Protein AF-A0A1H7DUS3-F1 (afdb_monomer)

Nearest PDB structures (foldseek):
  2rdc-assembly1_A  TM=7.266E-01  e=8.564E+00  Geobacter sulfurreducens PCA

Foldseek 3Di:
DVVVVLVVLLVVLVVLLVVLVVVVVVLVVQLVVLVVDPDVVSSVVSVVVSVVVNVVSVVSNCCSVVVNVVVVVVVVVVVDDD

Sequence (82 aa):
MQHRIIGYLDERTRFLAAVTHDLRSPITRLRLRTELLPLEELKIGFRKDLTEMESMVDATLSFVKDGIGEELQDMILSVGPF

Solvent-accessible surface area (backbone atoms only — not comparable to full-atom values): 4613 Å² total; per-residue (Å²): 113,69,73,59,54,54,54,53,51,53,51,52,43,53,50,49,47,51,53,47,56,59,51,50,58,59,50,54,53,48,55,58,54,40,73,70,52,92,48,68,71,59,34,54,52,52,53,51,55,52,50,53,50,50,51,52,40,49,52,51,47,48,52,50,56,51,52,53,54,53,55,52,48,54,50,56,65,72,66,52,89,127

Mean predicted aligned error: 8.0 Å

pLDDT: mean 83.99, std 15.17, range [50.03, 98.44]

Secondary structure (DSSP, 8-state):
-HHHHHHHHHHHHHHHHHHHHHHHHHHHHHHHHHHT-S-HHHHHHHHHHHHHHHHHHHHHHHHHHHHHHHHHHHHHHHH---

Radius of gyration: 18.93 Å; Cα contacts (8 Å, |Δi|>4): 27; chains: 1; bounding box: 37×18×58 Å

Structure (mmCIF, N/CA/C/O backbone):
data_AF-A0A1H7DUS3-F1
#
_entry.id   AF-A0A1H7DUS3-F1
#
loop_
_atom_site.group_PDB
_atom_site.id
_atom_site.type_symbol
_atom_site.label_atom_id
_atom_site.label_alt_id
_atom_site.label_comp_id
_atom_site.label_asym_id
_atom_site.label_entity_id
_atom_site.label_seq_id
_atom_site.pdbx_PDB_ins_code
_atom_site.Cartn_x
_atom_site.Cartn_y
_atom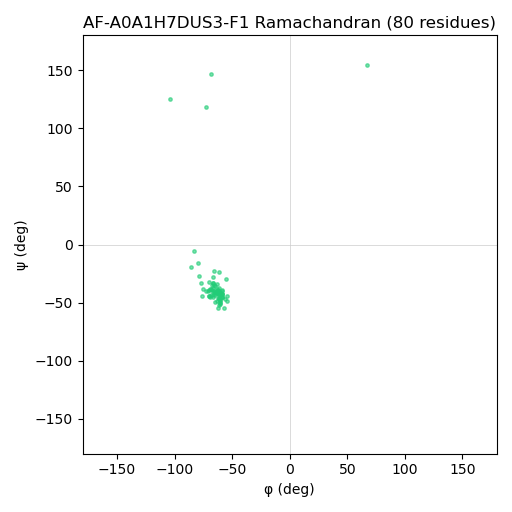_site.Cartn_z
_atom_site.occupancy
_atom_site.B_iso_or_equiv
_atom_site.auth_seq_id
_atom_site.auth_comp_id
_atom_site.auth_asym_id
_atom_site.auth_atom_id
_atom_site.pdbx_PDB_model_num
ATOM 1 N N . MET A 1 1 ? 22.796 -5.023 -29.809 1.00 62.03 1 MET A N 1
ATOM 2 C CA . MET A 1 1 ? 22.961 -5.189 -28.344 1.00 62.03 1 MET A CA 1
ATOM 3 C C . MET A 1 1 ? 22.212 -4.099 -27.578 1.00 62.03 1 MET A C 1
ATOM 5 O O . MET A 1 1 ? 21.317 -4.463 -26.833 1.00 62.03 1 MET A O 1
ATOM 9 N N . GLN A 1 2 ? 22.464 -2.804 -27.821 1.00 59.22 2 GLN A N 1
ATOM 10 C CA . GLN A 1 2 ? 21.778 -1.685 -27.133 1.00 59.22 2 GLN A CA 1
ATOM 11 C C . GLN A 1 2 ? 20.240 -1.733 -27.206 1.00 59.22 2 GLN A C 1
ATOM 13 O O . GLN A 1 2 ? 19.597 -1.727 -26.166 1.00 59.22 2 GLN A O 1
ATOM 18 N N . HIS A 1 3 ? 19.648 -1.935 -28.389 1.00 68.44 3 HIS A N 1
ATOM 19 C CA . HIS A 1 3 ? 18.186 -2.069 -28.544 1.00 68.44 3 HIS A CA 1
ATOM 20 C C . HIS A 1 3 ? 17.545 -3.166 -27.668 1.00 68.44 3 HIS A C 1
ATOM 22 O O . HIS A 1 3 ? 16.396 -3.039 -27.261 1.00 68.44 3 HIS A O 1
ATOM 28 N N . ARG A 1 4 ? 18.285 -4.239 -27.343 1.00 68.88 4 ARG A N 1
ATOM 29 C CA . ARG A 1 4 ? 17.786 -5.320 -26.475 1.00 68.88 4 ARG A CA 1
ATOM 30 C C . ARG A 1 4 ? 17.796 -4.929 -24.997 1.00 68.88 4 ARG A C 1
ATOM 32 O O . ARG A 1 4 ? 16.929 -5.375 -24.259 1.00 68.88 4 ARG A O 1
ATOM 39 N N . ILE A 1 5 ? 18.768 -4.117 -24.577 1.00 75.44 5 ILE A N 1
ATOM 40 C CA . ILE A 1 5 ? 18.867 -3.616 -23.200 1.00 75.44 5 ILE A CA 1
ATOM 41 C C . ILE A 1 5 ? 17.741 -2.612 -22.940 1.00 75.44 5 ILE A C 1
ATOM 43 O O . ILE A 1 5 ? 17.047 -2.731 -21.938 1.00 75.44 5 ILE A O 1
ATOM 47 N N . ILE A 1 6 ? 17.500 -1.700 -23.886 1.00 75.00 6 ILE A N 1
ATOM 48 C CA . ILE A 1 6 ? 16.440 -0.685 -23.794 1.00 75.00 6 ILE A CA 1
ATOM 49 C C . ILE A 1 6 ? 15.061 -1.340 -23.673 1.00 75.00 6 ILE A C 1
ATOM 51 O O . ILE A 1 6 ? 14.305 -1.017 -22.763 1.00 75.00 6 ILE A O 1
ATOM 55 N N . GLY A 1 7 ? 14.751 -2.310 -24.543 1.00 76.38 7 GLY A N 1
ATOM 56 C CA . GLY A 1 7 ? 13.468 -3.018 -24.488 1.00 76.38 7 GLY A CA 1
ATOM 57 C C . GLY A 1 7 ? 13.253 -3.780 -23.175 1.00 76.38 7 GLY A C 1
ATOM 58 O O . GLY A 1 7 ? 12.148 -3.782 -22.644 1.00 76.38 7 GLY A O 1
ATOM 59 N N . TYR A 1 8 ? 14.311 -4.375 -22.617 1.00 76.12 8 TYR A N 1
ATOM 60 C CA . TYR A 1 8 ? 14.236 -5.076 -21.333 1.00 76.12 8 TYR A CA 1
ATOM 61 C C . TYR A 1 8 ? 14.000 -4.127 -20.146 1.00 76.12 8 TYR A C 1
ATOM 63 O O . TYR A 1 8 ? 13.254 -4.464 -19.225 1.00 76.12 8 TYR A O 1
ATOM 71 N N . LEU A 1 9 ? 14.615 -2.939 -20.158 1.00 77.50 9 LEU A N 1
ATOM 72 C CA . LEU A 1 9 ? 14.376 -1.919 -19.134 1.00 77.50 9 LEU A CA 1
ATOM 73 C C . LEU A 1 9 ? 12.943 -1.381 -19.208 1.00 77.50 9 LEU A C 1
ATOM 75 O O . LEU A 1 9 ? 12.268 -1.329 -18.185 1.00 77.50 9 LEU A O 1
ATOM 79 N N . ASP A 1 10 ? 12.445 -1.081 -20.407 1.00 80.00 10 ASP A N 1
ATOM 80 C CA . ASP A 1 10 ? 11.067 -0.621 -20.619 1.00 80.00 10 ASP A CA 1
ATOM 81 C C . ASP A 1 10 ? 10.032 -1.670 -20.164 1.00 80.00 10 ASP A C 1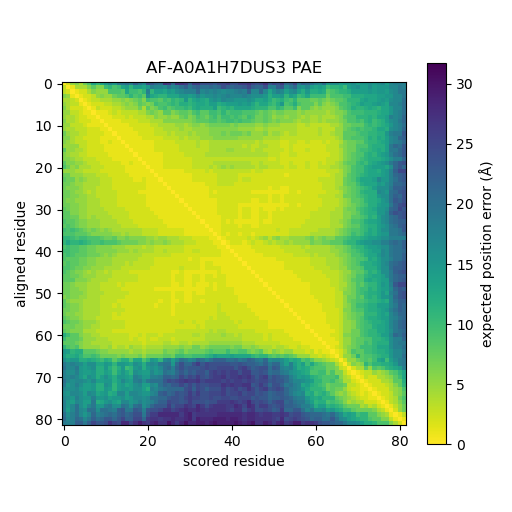
ATOM 83 O O . ASP A 1 10 ? 9.081 -1.352 -19.449 1.00 80.00 10 ASP A O 1
ATOM 87 N N . GLU A 1 11 ? 10.250 -2.952 -20.475 1.00 83.88 11 GLU A N 1
ATOM 88 C CA . GLU A 1 11 ? 9.385 -4.043 -20.010 1.00 83.88 11 GLU A CA 1
ATOM 89 C C . GLU A 1 11 ? 9.359 -4.157 -18.478 1.00 83.88 11 GLU A C 1
ATOM 91 O O . GLU A 1 11 ? 8.279 -4.237 -17.882 1.00 83.88 11 GLU A O 1
ATOM 96 N N . ARG A 1 12 ? 10.525 -4.103 -17.818 1.00 83.00 12 ARG A N 1
ATOM 97 C CA . ARG A 1 12 ? 10.595 -4.106 -16.347 1.00 83.00 12 ARG A CA 1
ATOM 98 C C . ARG A 1 12 ? 9.870 -2.915 -15.746 1.00 83.00 12 ARG A C 1
ATOM 100 O O . ARG A 1 12 ? 9.179 -3.075 -14.741 1.00 83.00 12 ARG A O 1
ATOM 107 N N . THR A 1 13 ? 10.006 -1.741 -16.342 1.00 83.69 13 THR A N 1
ATOM 108 C CA . THR A 1 13 ? 9.385 -0.538 -15.802 1.00 83.69 13 THR A CA 1
ATOM 109 C C . THR A 1 13 ? 7.867 -0.560 -15.972 1.00 83.69 13 THR A C 1
ATOM 111 O O . THR A 1 13 ? 7.140 -0.245 -15.030 1.00 83.69 13 THR A O 1
ATOM 114 N N . ARG A 1 14 ? 7.360 -1.039 -17.114 1.00 85.38 14 ARG A N 1
A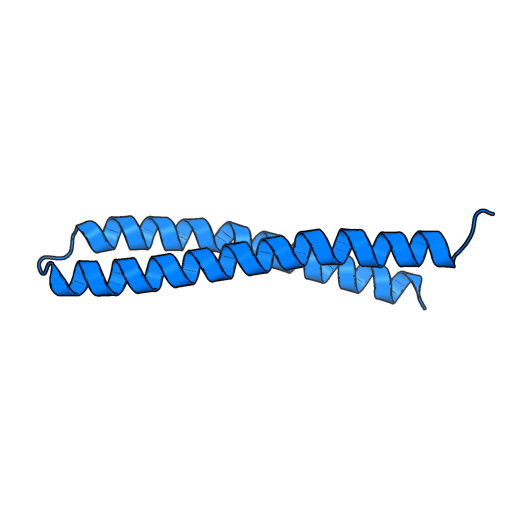TOM 115 C CA . ARG A 1 14 ? 5.920 -1.280 -17.313 1.00 85.38 14 ARG A CA 1
ATOM 116 C C . ARG A 1 14 ? 5.375 -2.308 -16.328 1.00 85.38 14 ARG A C 1
ATOM 118 O O . ARG A 1 14 ? 4.298 -2.104 -15.770 1.00 85.38 14 ARG A O 1
ATOM 125 N N . PHE A 1 15 ? 6.122 -3.385 -16.085 1.00 89.06 15 PHE A N 1
ATOM 126 C CA . PHE A 1 15 ? 5.759 -4.388 -15.088 1.00 89.06 15 PHE A CA 1
ATOM 127 C C . PHE A 1 15 ? 5.678 -3.781 -13.681 1.00 89.06 15 PHE A C 1
ATOM 129 O O . PHE A 1 15 ? 4.677 -3.973 -12.993 1.00 89.06 15 PHE A O 1
ATOM 136 N N . LEU A 1 16 ? 6.680 -2.996 -13.271 1.00 88.69 16 LEU A N 1
ATOM 137 C CA . LEU A 1 16 ? 6.666 -2.294 -11.985 1.00 88.69 16 LEU A CA 1
ATOM 138 C C . LEU A 1 16 ? 5.468 -1.345 -11.873 1.00 88.69 16 LEU A C 1
ATOM 140 O O . LEU A 1 16 ? 4.759 -1.391 -10.873 1.00 88.69 16 LEU A O 1
ATOM 144 N N . ALA A 1 17 ? 5.180 -0.554 -12.909 1.00 88.38 17 ALA A N 1
ATOM 145 C CA . ALA A 1 17 ? 4.025 0.340 -12.923 1.00 88.38 17 ALA A CA 1
ATOM 146 C C . ALA A 1 17 ? 2.695 -0.416 -12.744 1.00 88.38 17 ALA A C 1
ATOM 148 O O . ALA A 1 17 ? 1.837 0.024 -11.975 1.00 88.38 17 ALA A O 1
ATOM 149 N N . ALA A 1 18 ? 2.537 -1.559 -13.421 1.00 90.50 18 ALA A N 1
ATOM 150 C CA . ALA A 1 18 ? 1.346 -2.399 -13.319 1.00 90.50 18 ALA A CA 1
ATOM 151 C C . ALA A 1 18 ? 1.184 -2.987 -11.909 1.00 90.50 18 ALA A C 1
ATOM 153 O O . ALA A 1 18 ? 0.131 -2.830 -11.294 1.00 90.50 18 ALA A O 1
ATOM 154 N N . VAL A 1 19 ? 2.245 -3.578 -11.350 1.00 92.44 19 VAL A N 1
ATOM 155 C CA . VAL A 1 19 ? 2.218 -4.134 -9.987 1.00 92.44 19 VAL A CA 1
ATOM 156 C C . VAL A 1 19 ? 1.911 -3.043 -8.956 1.00 92.44 19 VAL A C 1
ATOM 158 O O . VAL A 1 19 ? 1.060 -3.232 -8.089 1.00 92.44 19 VAL A O 1
ATOM 161 N N . THR A 1 20 ? 2.553 -1.877 -9.061 1.00 92.19 20 THR A N 1
ATOM 162 C CA . THR A 1 20 ? 2.335 -0.737 -8.159 1.00 92.19 20 THR A CA 1
ATOM 163 C C . THR A 1 20 ? 0.901 -0.205 -8.238 1.00 92.19 20 THR A C 1
ATOM 165 O O . THR A 1 20 ? 0.310 0.119 -7.207 1.00 92.19 20 THR A O 1
ATOM 168 N N . HIS A 1 21 ? 0.302 -0.143 -9.431 1.00 91.00 21 HIS A N 1
ATOM 169 C CA . HIS A 1 21 ? -1.114 0.194 -9.588 1.00 91.00 21 HIS A CA 1
ATOM 170 C C . HIS A 1 21 ? -2.014 -0.825 -8.875 1.00 91.00 21 HIS A C 1
ATOM 172 O O . HIS A 1 21 ? -2.897 -0.442 -8.101 1.00 91.00 21 HIS A O 1
ATOM 178 N N . ASP A 1 22 ? -1.750 -2.113 -9.079 1.00 94.69 22 ASP A N 1
ATOM 179 C CA . ASP A 1 22 ? -2.571 -3.187 -8.528 1.00 94.69 22 ASP A CA 1
ATOM 180 C C . ASP A 1 22 ? -2.507 -3.252 -7.001 1.00 94.69 22 ASP A C 1
ATOM 182 O O . ASP A 1 22 ? -3.503 -3.616 -6.379 1.00 94.69 22 ASP A O 1
ATOM 186 N N . LEU A 1 23 ? -1.401 -2.816 -6.383 1.00 96.25 23 LEU A N 1
ATOM 187 C CA . LEU A 1 23 ? -1.254 -2.709 -4.926 1.00 96.25 23 LEU A CA 1
ATOM 188 C C . LEU A 1 23 ? -2.172 -1.659 -4.279 1.00 96.25 23 LEU A C 1
ATOM 190 O O . LEU A 1 23 ? -2.512 -1.804 -3.101 1.00 96.25 23 LEU A O 1
ATOM 194 N N . ARG A 1 24 ? -2.653 -0.648 -5.016 1.00 94.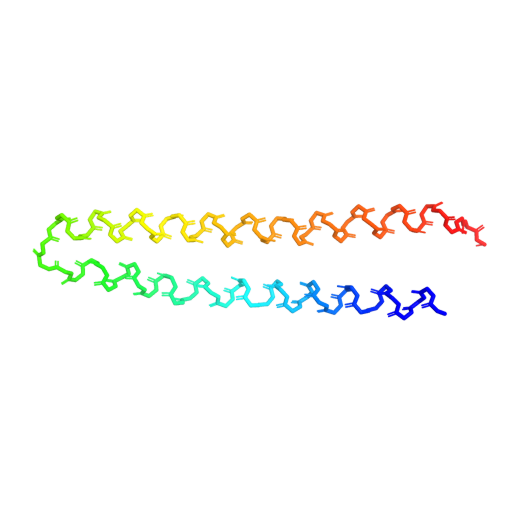25 24 ARG A N 1
ATOM 195 C CA . ARG A 1 24 ? -3.605 0.335 -4.459 1.00 94.25 24 ARG A CA 1
ATOM 196 C C . ARG A 1 24 ? -4.908 -0.333 -4.028 1.00 94.25 24 ARG A C 1
ATOM 198 O O . ARG A 1 24 ? -5.428 -0.034 -2.958 1.00 94.25 24 ARG A O 1
ATOM 205 N N . SER A 1 25 ? -5.410 -1.288 -4.812 1.00 96.31 25 SER A N 1
ATOM 206 C CA . SER A 1 25 ? -6.676 -1.979 -4.531 1.00 96.31 25 SER A CA 1
ATOM 207 C C . SER A 1 25 ? -6.688 -2.751 -3.195 1.00 96.31 25 SER A C 1
ATOM 209 O O . SER A 1 25 ? -7.602 -2.535 -2.386 1.00 96.31 25 SER A O 1
ATOM 211 N N . PRO A 1 26 ? -5.708 -3.629 -2.887 1.00 97.62 26 PRO A N 1
ATOM 212 C CA . PRO A 1 26 ? -5.626 -4.267 -1.583 1.00 97.62 26 PRO A CA 1
ATOM 213 C C . PRO A 1 26 ? -5.333 -3.265 -0.460 1.00 97.62 26 PRO A C 1
ATOM 215 O O . PRO A 1 26 ? -5.918 -3.436 0.605 1.00 97.62 26 PRO A O 1
ATOM 218 N N . ILE A 1 27 ? -4.542 -2.202 -0.675 1.00 97.88 27 ILE A N 1
ATOM 219 C CA . ILE A 1 27 ? -4.324 -1.149 0.339 1.00 97.88 27 ILE A CA 1
ATOM 220 C C . ILE A 1 27 ? -5.646 -0.463 0.699 1.00 97.88 27 ILE A C 1
ATOM 222 O O . ILE A 1 27 ? -6.005 -0.402 1.874 1.00 97.88 27 ILE A O 1
ATOM 226 N N . THR A 1 28 ? -6.432 -0.022 -0.287 1.00 96.62 28 THR A N 1
ATOM 227 C CA . THR A 1 28 ? -7.754 0.574 -0.046 1.00 96.62 28 THR A CA 1
ATOM 228 C C . THR A 1 28 ? -8.675 -0.399 0.689 1.00 96.62 28 THR A C 1
ATOM 230 O O . THR A 1 28 ? -9.355 -0.018 1.642 1.00 96.62 28 THR A O 1
ATOM 233 N N . ARG A 1 29 ? -8.674 -1.681 0.306 1.00 98.31 29 ARG A N 1
ATOM 234 C CA . ARG A 1 29 ? -9.472 -2.707 0.993 1.00 98.31 29 ARG A CA 1
ATOM 235 C C . ARG A 1 29 ? -9.031 -2.904 2.442 1.00 98.31 29 ARG A C 1
ATOM 237 O O . ARG A 1 29 ? -9.884 -3.086 3.308 1.00 98.31 29 ARG A O 1
ATOM 244 N N . LEU A 1 30 ? -7.728 -2.879 2.711 1.00 98.44 30 LEU A N 1
ATOM 245 C CA . LEU A 1 30 ? -7.191 -2.948 4.066 1.00 98.44 30 LEU A CA 1
ATOM 246 C C . LEU A 1 30 ? -7.587 -1.710 4.871 1.00 98.44 30 LEU A C 1
ATOM 248 O O . LEU A 1 30 ? -8.048 -1.884 5.989 1.00 98.44 30 LEU A O 1
ATOM 252 N N . ARG A 1 31 ? -7.554 -0.501 4.290 1.00 97.50 31 ARG A N 1
ATOM 253 C CA . ARG A 1 31 ? -8.053 0.724 4.948 1.00 97.50 31 ARG A CA 1
ATOM 254 C C . ARG A 1 31 ? -9.512 0.573 5.376 1.00 97.50 31 ARG A C 1
ATOM 256 O O . ARG A 1 31 ? -9.831 0.831 6.529 1.00 97.50 31 ARG A O 1
ATOM 263 N N . LEU A 1 32 ? -10.381 0.075 4.493 1.00 97.94 32 LEU A N 1
ATOM 264 C CA . LEU A 1 32 ? -11.789 -0.176 4.830 1.00 97.94 32 LEU A CA 1
ATOM 265 C C . LEU A 1 32 ? -11.948 -1.225 5.940 1.00 97.94 32 LEU A C 1
ATOM 267 O O . LEU A 1 32 ? -12.784 -1.064 6.822 1.00 97.94 32 LEU A O 1
ATOM 271 N N . ARG A 1 33 ? -11.145 -2.297 5.921 1.00 97.94 33 ARG A N 1
ATOM 272 C CA . ARG A 1 33 ? -11.155 -3.325 6.976 1.00 97.94 33 ARG A CA 1
ATOM 273 C C . ARG A 1 33 ? -10.637 -2.791 8.312 1.00 97.94 33 ARG A C 1
ATOM 275 O O . ARG A 1 33 ? -11.169 -3.181 9.344 1.00 97.94 33 ARG A O 1
ATOM 282 N N . THR A 1 34 ? -9.656 -1.890 8.298 1.00 98.19 34 THR A N 1
ATOM 283 C CA . THR A 1 34 ? -9.139 -1.214 9.494 1.00 98.19 34 THR A CA 1
ATOM 284 C C . THR A 1 34 ? -10.243 -0.447 10.215 1.00 98.19 34 THR A C 1
ATOM 286 O O . THR A 1 34 ? -10.331 -0.509 11.438 1.00 98.19 34 THR A O 1
ATOM 289 N N . GLU A 1 35 ? -11.150 0.203 9.483 1.00 96.75 35 GLU A N 1
ATOM 290 C CA . GLU A 1 35 ? -12.275 0.931 10.088 1.00 96.75 35 GLU A CA 1
ATOM 291 C C . GLU A 1 35 ? -13.228 0.031 10.894 1.00 96.75 35 GLU A C 1
ATOM 293 O O . GLU A 1 35 ? -13.880 0.508 11.826 1.00 96.75 35 GLU A O 1
ATOM 298 N N . LEU A 1 36 ? -13.256 -1.273 10.591 1.00 96.94 36 LEU A N 1
ATOM 299 C CA . LEU A 1 36 ? -14.076 -2.279 11.275 1.00 96.94 36 LEU A CA 1
ATOM 300 C C . LEU A 1 36 ? -13.441 -2.816 12.568 1.00 96.94 36 LEU A C 1
ATOM 302 O O . LEU A 1 36 ? -14.071 -3.611 13.266 1.00 96.94 36 LEU A O 1
ATOM 306 N N . LEU A 1 37 ? -12.202 -2.431 12.896 1.00 97.38 37 LEU A N 1
ATOM 307 C CA . LEU A 1 37 ? -11.541 -2.896 14.116 1.00 97.38 37 LEU A CA 1
ATOM 308 C C . LEU A 1 37 ? -12.214 -2.315 15.376 1.00 97.38 37 LEU A C 1
ATOM 310 O O . LEU A 1 37 ? -12.683 -1.178 15.360 1.00 97.38 37 LEU A O 1
ATOM 314 N N . PRO A 1 38 ? -12.249 -3.060 16.495 1.00 94.19 38 PRO A N 1
ATOM 315 C CA . PRO A 1 38 ? -12.932 -2.614 17.710 1.00 94.19 38 PRO A CA 1
ATOM 316 C C . PRO A 1 38 ? -12.123 -1.604 18.538 1.00 94.19 38 PRO A C 1
ATOM 318 O O . PRO A 1 38 ? -12.710 -0.810 19.266 1.00 94.19 38 PRO A O 1
ATOM 321 N N . LEU A 1 39 ? -10.788 -1.634 18.447 1.00 97.44 39 LEU A N 1
ATOM 322 C CA . LEU A 1 39 ? -9.892 -0.794 19.248 1.00 97.44 39 LEU A CA 1
ATOM 323 C C . LEU A 1 39 ? -9.334 0.356 18.410 1.00 97.44 39 LEU A C 1
ATOM 325 O O . LEU A 1 39 ? -8.705 0.118 17.378 1.00 97.44 39 LEU A O 1
ATOM 329 N N . GLU A 1 40 ? -9.508 1.590 18.882 1.00 96.62 40 GLU A N 1
ATOM 330 C CA . GLU A 1 40 ? -9.048 2.784 18.159 1.00 96.62 40 GLU A CA 1
ATOM 331 C C . GLU A 1 40 ? -7.518 2.842 18.044 1.00 96.62 40 GLU A C 1
ATOM 333 O O . GLU A 1 40 ? -6.993 3.214 16.999 1.00 96.62 40 GLU A O 1
ATOM 338 N N . GLU A 1 41 ? -6.786 2.384 19.063 1.00 96.12 41 GLU A N 1
ATOM 339 C CA . GLU A 1 41 ? -5.318 2.310 19.031 1.00 96.12 41 GLU A CA 1
ATOM 340 C C . GLU A 1 41 ? -4.809 1.425 17.883 1.00 96.12 41 GLU A C 1
ATOM 342 O O . GLU A 1 41 ? -3.872 1.797 17.175 1.00 96.12 41 GLU A O 1
ATOM 347 N N . LEU A 1 42 ? -5.480 0.292 17.631 1.00 96.44 42 LEU A N 1
ATOM 348 C CA . LEU A 1 42 ? -5.161 -0.569 16.491 1.00 96.44 42 LEU A CA 1
ATOM 349 C C . LEU A 1 42 ? -5.469 0.134 15.168 1.00 96.44 42 LEU A C 1
ATOM 351 O O . LEU A 1 42 ? -4.663 0.057 14.241 1.00 96.44 42 LEU A O 1
ATOM 355 N N . LYS A 1 43 ? -6.595 0.858 15.072 1.00 98.19 43 LYS A N 1
ATOM 356 C CA . LYS A 1 43 ? -6.920 1.631 13.862 1.00 98.19 43 LYS A CA 1
ATOM 357 C C . LYS A 1 43 ? -5.850 2.660 13.550 1.00 98.19 43 LYS A C 1
ATOM 359 O O . LYS A 1 43 ? -5.454 2.774 12.397 1.00 98.19 43 LYS A O 1
ATOM 364 N N . ILE A 1 44 ? -5.386 3.398 14.557 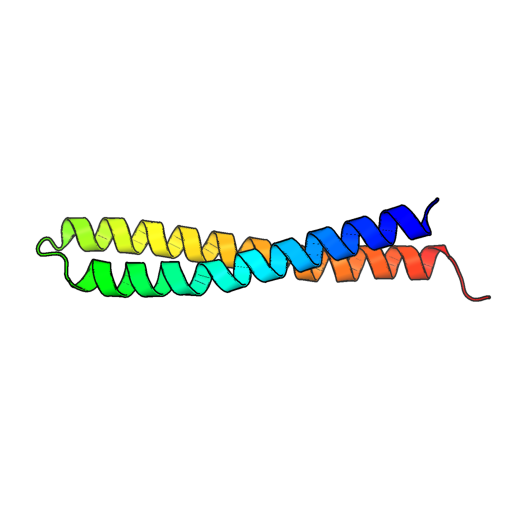1.00 97.88 44 ILE A N 1
ATOM 365 C CA . ILE A 1 44 ? -4.353 4.424 14.392 1.00 97.88 44 ILE A CA 1
ATOM 366 C C . ILE A 1 44 ? -3.063 3.798 13.852 1.00 97.88 44 ILE A C 1
ATOM 368 O O . ILE A 1 44 ? -2.527 4.301 12.865 1.00 97.88 44 ILE A O 1
ATOM 372 N N . GLY A 1 45 ? -2.614 2.682 14.439 1.00 98.12 45 GLY A N 1
ATOM 373 C CA . GLY A 1 45 ? -1.437 1.948 13.963 1.00 98.12 45 GLY A CA 1
ATOM 374 C C . GLY A 1 45 ? -1.577 1.515 12.503 1.00 98.12 45 GLY A C 1
ATOM 375 O O . GLY A 1 45 ? -0.789 1.923 11.656 1.00 98.12 45 GLY A O 1
ATOM 376 N N . PHE A 1 46 ? -2.654 0.798 12.173 1.00 98.31 46 PHE A N 1
ATOM 377 C CA . PHE A 1 46 ? -2.889 0.342 10.801 1.00 98.31 46 PHE A CA 1
ATOM 378 C C . PHE A 1 46 ? -3.067 1.492 9.803 1.00 98.31 46 PHE A C 1
ATOM 380 O O . PHE A 1 46 ? -2.600 1.393 8.673 1.00 98.31 46 PHE A O 1
ATOM 387 N N . ARG A 1 47 ? -3.739 2.590 10.176 1.00 97.94 47 ARG A N 1
ATOM 388 C CA . ARG A 1 47 ? -3.882 3.770 9.306 1.00 97.94 47 ARG A CA 1
ATOM 389 C C . ARG A 1 47 ? -2.522 4.387 8.993 1.00 97.94 47 ARG A C 1
ATOM 391 O O . ARG A 1 47 ? -2.304 4.777 7.846 1.00 97.94 47 ARG A O 1
ATOM 398 N N . LYS A 1 48 ? -1.626 4.465 9.982 1.00 98.12 48 LYS A N 1
ATOM 399 C CA . LYS A 1 48 ? -0.259 4.952 9.787 1.00 98.12 48 LYS A CA 1
ATOM 400 C C . LYS A 1 48 ? 0.498 4.048 8.814 1.00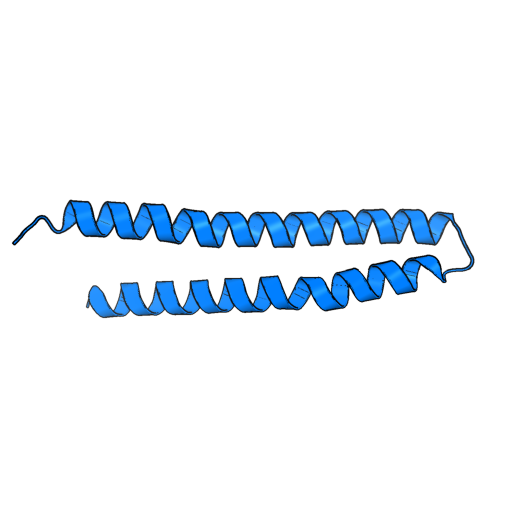 98.12 48 LYS A C 1
ATOM 402 O O . LYS A 1 48 ? 0.936 4.537 7.777 1.00 98.12 48 LYS A O 1
ATOM 407 N N . ASP A 1 49 ? 0.546 2.746 9.084 1.00 98.38 49 ASP A N 1
ATOM 408 C CA . ASP A 1 49 ? 1.266 1.784 8.242 1.00 98.38 49 ASP A 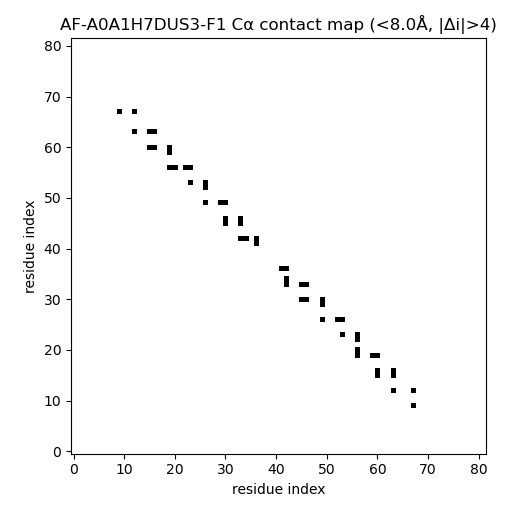CA 1
ATOM 409 C C . ASP A 1 49 ? 0.728 1.779 6.800 1.00 98.38 49 ASP A C 1
ATOM 411 O O . ASP A 1 49 ? 1.491 1.811 5.837 1.00 98.38 49 ASP A O 1
ATOM 415 N N . LEU A 1 50 ? -0.598 1.821 6.623 1.00 98.31 50 LEU A N 1
ATOM 416 C CA . LEU A 1 50 ? -1.226 1.872 5.298 1.00 98.31 50 LEU A CA 1
ATOM 417 C C . LEU A 1 50 ? -0.934 3.184 4.555 1.00 98.31 50 LEU A C 1
ATOM 419 O O . LEU A 1 50 ? -0.811 3.168 3.333 1.00 98.31 50 LEU A O 1
ATOM 423 N N . THR A 1 51 ? -0.800 4.302 5.272 1.00 97.81 51 THR A N 1
ATOM 424 C CA . THR A 1 51 ? -0.407 5.596 4.686 1.00 97.81 51 THR A CA 1
ATOM 425 C C . THR A 1 51 ? 1.055 5.576 4.237 1.00 97.81 51 THR A C 1
ATOM 427 O O . THR A 1 51 ? 1.386 6.088 3.166 1.00 97.81 51 THR A O 1
ATOM 430 N N . GLU A 1 52 ? 1.935 4.949 5.018 1.00 97.94 52 GLU A N 1
ATOM 431 C CA . GLU A 1 52 ? 3.335 4.748 4.636 1.00 97.94 52 GLU A CA 1
ATOM 432 C C . GLU A 1 52 ? 3.443 3.832 3.408 1.00 97.94 52 GLU A C 1
ATOM 434 O O . GLU A 1 52 ? 4.153 4.156 2.456 1.00 97.94 52 GLU A O 1
ATOM 439 N N . MET A 1 53 ? 2.674 2.738 3.365 1.00 97.75 53 MET A N 1
ATOM 440 C CA . MET A 1 53 ? 2.598 1.855 2.194 1.00 97.75 53 MET A CA 1
ATOM 441 C C . MET A 1 53 ? 2.123 2.582 0.933 1.00 97.75 53 MET A C 1
ATOM 443 O O . MET A 1 53 ? 2.714 2.407 -0.131 1.00 97.75 53 MET A O 1
ATOM 447 N N . GLU A 1 54 ? 1.080 3.406 1.041 1.00 96.06 54 GLU A N 1
ATOM 448 C CA . GLU A 1 54 ? 0.573 4.221 -0.069 1.00 96.06 54 GLU A CA 1
ATOM 449 C C . GLU A 1 54 ? 1.638 5.211 -0.565 1.00 96.06 54 GLU A C 1
ATOM 451 O O . GLU A 1 54 ? 1.889 5.300 -1.766 1.00 96.06 54 GLU A O 1
ATOM 456 N N . SER A 1 55 ? 2.363 5.845 0.359 1.00 95.81 55 SER A N 1
ATOM 457 C CA . SER A 1 55 ? 3.464 6.759 0.030 1.00 95.81 55 SER A CA 1
ATOM 458 C C . SER A 1 55 ? 4.614 6.051 -0.701 1.00 95.81 55 SER A C 1
ATOM 460 O O . SER A 1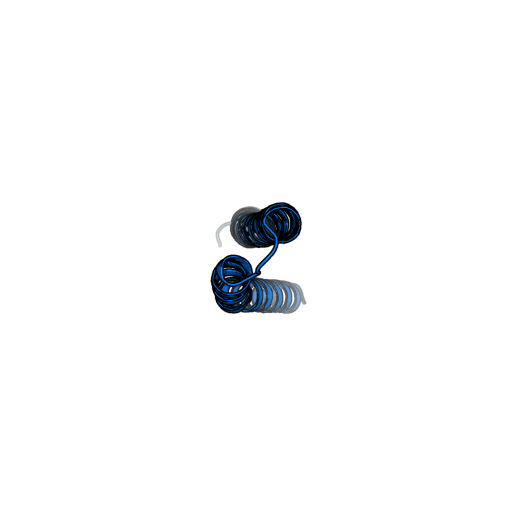 55 ? 5.160 6.589 -1.662 1.00 95.81 55 SER A O 1
ATOM 462 N N . MET A 1 56 ? 4.967 4.824 -0.298 1.00 94.44 56 MET A N 1
ATOM 463 C CA . MET A 1 56 ? 5.982 4.013 -0.989 1.00 94.44 56 MET A CA 1
ATOM 464 C C . MET A 1 56 ? 5.542 3.609 -2.403 1.00 94.44 56 MET A C 1
ATOM 466 O O . MET A 1 56 ? 6.347 3.627 -3.339 1.00 94.44 56 MET A O 1
ATOM 470 N N . VAL A 1 57 ? 4.263 3.261 -2.570 1.00 93.62 57 VAL A N 1
ATOM 471 C CA . VAL A 1 57 ? 3.654 2.951 -3.872 1.00 93.62 57 VAL A CA 1
ATOM 472 C C . VAL A 1 57 ? 3.712 4.176 -4.788 1.00 93.62 57 VAL A C 1
ATOM 474 O O . VAL A 1 57 ? 4.135 4.061 -5.939 1.00 93.62 57 VAL A O 1
ATOM 477 N N . ASP A 1 58 ? 3.359 5.356 -4.281 1.00 91.44 58 ASP A N 1
ATOM 478 C CA . ASP A 1 58 ? 3.402 6.600 -5.052 1.00 91.44 58 ASP A CA 1
ATOM 479 C C . ASP A 1 58 ? 4.824 7.020 -5.427 1.00 91.44 58 ASP A C 1
ATOM 481 O O . ASP A 1 58 ? 5.072 7.349 -6.589 1.00 91.44 58 ASP A O 1
ATOM 485 N N . ALA A 1 59 ? 5.776 6.926 -4.496 1.00 90.62 59 ALA A N 1
ATOM 486 C CA . ALA A 1 59 ? 7.184 7.206 -4.772 1.00 90.62 59 ALA A CA 1
ATOM 487 C C . ALA A 1 59 ? 7.754 6.267 -5.846 1.00 90.62 59 ALA A C 1
ATOM 489 O O . ALA A 1 59 ? 8.445 6.715 -6.761 1.00 90.62 59 ALA A O 1
ATOM 490 N N . THR A 1 60 ? 7.412 4.9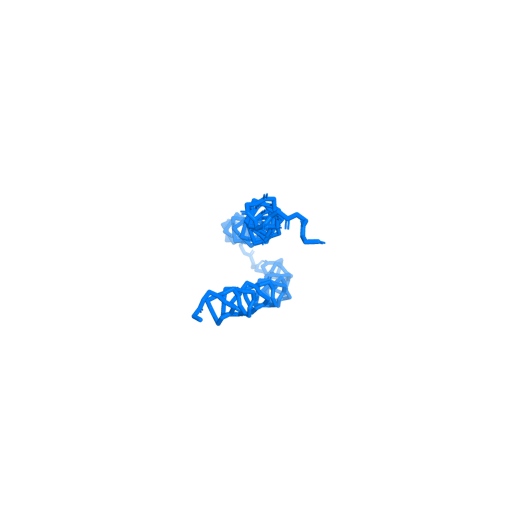76 -5.784 1.00 89.06 60 THR A N 1
ATOM 491 C CA . THR A 1 60 ? 7.824 3.993 -6.798 1.00 89.06 60 THR A CA 1
ATOM 492 C C . THR A 1 60 ? 7.243 4.339 -8.166 1.00 89.06 60 THR A C 1
ATOM 494 O O . THR A 1 60 ? 7.948 4.261 -9.170 1.00 89.06 60 THR A O 1
ATOM 497 N N . LEU A 1 61 ? 5.974 4.757 -8.226 1.00 86.69 61 LEU A N 1
ATOM 498 C CA . LEU A 1 61 ? 5.344 5.147 -9.485 1.00 86.69 61 LEU A CA 1
ATOM 499 C C . LEU A 1 61 ? 5.960 6.426 -10.068 1.00 86.69 61 LEU A C 1
ATOM 501 O O . LEU A 1 61 ? 6.119 6.500 -11.285 1.00 86.69 61 LEU A O 1
ATOM 505 N N . SER A 1 62 ? 6.297 7.412 -9.228 1.00 87.12 62 SER A N 1
ATOM 506 C CA . SER A 1 62 ? 7.014 8.618 -9.670 1.00 87.12 62 SER A CA 1
ATOM 507 C C . SER A 1 62 ? 8.369 8.239 -10.248 1.00 87.12 62 SER A C 1
ATOM 509 O O . SER A 1 62 ? 8.626 8.522 -11.408 1.00 87.12 62 SER A O 1
ATOM 511 N N . PHE A 1 63 ? 9.171 7.469 -9.506 1.00 82.88 63 PHE A N 1
ATOM 512 C CA . PHE A 1 63 ? 10.482 7.007 -9.961 1.00 82.88 63 PHE A CA 1
ATOM 513 C C . PHE A 1 63 ? 10.417 6.273 -11.309 1.00 82.88 63 PHE A C 1
ATOM 515 O O . PHE A 1 63 ? 11.217 6.525 -12.202 1.00 82.88 63 PHE A O 1
ATOM 522 N N . VAL A 1 64 ? 9.431 5.390 -11.477 1.00 83.31 64 VAL A N 1
ATOM 523 C CA . VAL A 1 64 ? 9.185 4.665 -12.731 1.00 83.31 64 VAL A CA 1
ATOM 524 C C . VAL A 1 64 ? 8.840 5.621 -13.881 1.00 83.31 64 VAL A C 1
ATOM 526 O O . VAL A 1 64 ? 9.328 5.429 -14.993 1.00 83.31 64 VAL A O 1
ATOM 529 N N . LYS A 1 65 ? 8.007 6.640 -13.645 1.00 74.94 65 LYS A N 1
ATOM 530 C CA . LYS A 1 65 ? 7.633 7.626 -14.673 1.00 74.94 65 LYS A CA 1
ATOM 531 C C . LYS A 1 65 ? 8.799 8.542 -15.044 1.00 74.94 65 LYS A C 1
ATOM 533 O O . LYS A 1 65 ? 9.029 8.766 -16.230 1.00 74.94 65 LYS A O 1
ATOM 538 N N . ASP A 1 66 ? 9.524 9.022 -14.042 1.00 76.69 66 ASP A N 1
ATOM 539 C CA . ASP A 1 66 ? 10.612 9.986 -14.196 1.00 76.69 66 ASP A CA 1
ATOM 540 C C . ASP A 1 66 ? 11.850 9.315 -14.825 1.00 76.69 66 ASP A C 1
ATOM 542 O O . ASP A 1 66 ? 12.445 9.855 -15.756 1.00 76.69 66 ASP A O 1
ATOM 546 N N . GLY A 1 67 ? 12.166 8.077 -14.421 1.00 66.75 67 GLY A N 1
ATOM 547 C CA . GLY A 1 67 ? 13.293 7.303 -14.954 1.00 66.75 67 GLY A CA 1
ATOM 548 C C . GLY A 1 67 ? 13.147 6.901 -16.426 1.00 66.75 67 GLY A C 1
ATOM 549 O O . GLY A 1 67 ? 14.137 6.874 -17.148 1.00 66.75 67 GLY A O 1
ATOM 550 N N . ILE A 1 68 ? 11.923 6.646 -16.912 1.00 62.25 68 ILE A N 1
ATOM 551 C CA . ILE A 1 68 ? 11.684 6.430 -18.353 1.00 62.25 68 ILE A CA 1
ATOM 552 C C . ILE A 1 68 ? 11.904 7.731 -19.127 1.00 62.25 68 ILE A C 1
ATOM 554 O O . ILE A 1 68 ? 12.492 7.700 -20.205 1.00 62.25 68 ILE A O 1
ATOM 558 N N . GLY A 1 69 ? 11.408 8.857 -18.605 1.00 59.31 69 GLY A N 1
ATOM 559 C CA . GLY A 1 69 ? 11.458 10.150 -19.284 1.00 59.31 69 GLY A CA 1
ATOM 560 C C . GLY A 1 69 ? 12.884 10.643 -19.504 1.00 59.31 69 GLY A C 1
ATOM 561 O O . GLY A 1 69 ? 13.233 10.994 -20.628 1.00 59.31 69 GLY A O 1
ATOM 562 N N . GLU A 1 70 ? 13.715 10.614 -18.461 1.00 58.59 70 GLU A N 1
ATOM 563 C CA . GLU A 1 70 ? 15.089 11.121 -18.537 1.00 58.59 70 GLU A CA 1
ATOM 564 C C . GLU A 1 70 ? 16.034 10.165 -19.281 1.00 58.59 70 GLU A C 1
ATOM 566 O O . GLU A 1 70 ? 16.754 10.615 -20.170 1.00 58.59 70 GLU A O 1
ATOM 571 N N . GLU A 1 71 ? 15.995 8.848 -19.024 1.00 58.34 71 GLU A N 1
ATOM 572 C CA . GLU A 1 71 ? 16.902 7.908 -19.707 1.00 58.34 71 GLU A CA 1
ATOM 573 C C . GLU A 1 71 ? 16.579 7.748 -21.199 1.00 58.34 71 GLU A C 1
ATOM 575 O O . GLU A 1 71 ? 17.506 7.674 -22.008 1.00 58.34 71 GLU A O 1
ATOM 580 N N . LEU A 1 72 ? 15.300 7.721 -21.612 1.00 55.78 72 LEU A N 1
ATOM 581 C CA . LEU A 1 72 ? 14.983 7.718 -23.048 1.00 55.78 72 LEU A CA 1
ATOM 582 C C . LEU A 1 72 ? 15.374 9.037 -23.707 1.00 55.78 72 LEU A C 1
ATOM 584 O O . LEU A 1 72 ? 15.822 9.016 -24.852 1.00 55.78 72 LEU A O 1
ATOM 588 N N . GLN A 1 73 ? 15.207 10.169 -23.022 1.00 55.34 73 GLN A N 1
ATOM 589 C CA . GLN A 1 73 ? 15.539 11.472 -23.583 1.00 55.34 73 GLN A CA 1
ATOM 590 C C . GLN A 1 73 ? 17.053 11.641 -23.751 1.00 55.34 73 GLN A C 1
ATOM 592 O O . GLN A 1 73 ? 17.487 12.004 -24.843 1.00 55.34 73 GLN A O 1
ATOM 597 N N . ASP A 1 74 ? 17.863 11.270 -22.758 1.00 62.69 74 ASP A N 1
ATOM 598 C CA . ASP A 1 74 ? 19.330 11.261 -22.872 1.00 62.69 74 ASP A CA 1
ATOM 599 C C . ASP A 1 74 ? 19.823 10.274 -23.940 1.00 62.69 74 ASP A C 1
ATOM 601 O O . ASP A 1 74 ? 20.792 10.533 -24.663 1.00 62.69 74 ASP A O 1
ATOM 605 N N . MET A 1 75 ? 19.136 9.144 -24.111 1.00 59.91 75 MET A N 1
ATOM 606 C CA . MET A 1 75 ? 19.504 8.160 -25.125 1.00 59.91 75 MET A CA 1
ATOM 607 C C . MET A 1 75 ? 19.117 8.595 -26.546 1.00 59.91 75 MET A C 1
ATOM 609 O O . MET A 1 75 ? 19.895 8.407 -27.476 1.00 59.91 75 MET A O 1
ATOM 613 N N . ILE A 1 76 ? 17.959 9.236 -26.726 1.00 59.25 76 ILE A N 1
ATOM 614 C CA . ILE A 1 76 ? 17.556 9.849 -28.003 1.00 59.25 76 ILE A CA 1
ATOM 615 C C . ILE A 1 76 ? 18.504 11.002 -28.365 1.00 59.25 76 ILE A C 1
ATOM 617 O O . ILE A 1 76 ? 18.926 11.113 -29.517 1.00 59.25 76 ILE A O 1
ATOM 621 N N . LEU A 1 77 ? 18.884 11.833 -27.390 1.00 61.59 77 LEU A N 1
ATOM 622 C CA . LEU A 1 77 ? 19.798 12.960 -27.598 1.00 61.59 77 LEU A CA 1
ATOM 623 C C . LEU A 1 77 ? 21.244 12.511 -27.872 1.00 61.59 77 LEU A C 1
ATOM 625 O O . LEU A 1 77 ? 21.936 13.157 -28.657 1.00 61.59 77 LEU A O 1
ATOM 629 N N . SER A 1 78 ? 21.694 11.392 -27.292 1.00 64.62 78 SER A N 1
ATOM 630 C CA . SER A 1 78 ? 23.039 10.837 -27.525 1.00 64.62 78 SER A CA 1
ATOM 631 C C . SER A 1 78 ? 23.187 10.043 -28.828 1.00 64.62 78 SER A C 1
ATOM 633 O O . SER A 1 78 ? 24.315 9.826 -29.273 1.00 64.62 78 SER A O 1
ATOM 635 N N . VAL A 1 79 ? 22.086 9.630 -29.467 1.00 61.38 79 VAL A N 1
ATOM 636 C CA . VAL A 1 79 ? 22.120 8.931 -30.766 1.00 61.38 79 VAL A CA 1
ATOM 637 C C . VAL A 1 79 ? 22.155 9.906 -31.954 1.00 61.38 79 VAL A C 1
ATOM 639 O O . VAL A 1 79 ? 22.648 9.530 -33.015 1.00 61.38 79 VAL A O 1
ATOM 642 N N . GLY A 1 80 ? 21.759 11.172 -31.768 1.00 50.03 80 GLY A N 1
ATOM 643 C CA . GLY A 1 80 ? 21.795 12.212 -32.806 1.00 50.03 80 GLY A CA 1
ATOM 644 C C . GLY A 1 80 ? 20.806 11.970 -33.964 1.00 50.03 80 GLY A C 1
ATOM 645 O O . GLY A 1 80 ? 20.410 10.832 -34.223 1.00 50.03 80 GLY A O 1
ATOM 646 N N . PRO A 1 81 ? 20.357 13.026 -34.673 1.00 54.97 81 PRO A N 1
ATOM 647 C CA . PRO A 1 81 ? 19.485 12.853 -35.824 1.00 54.97 81 PRO A CA 1
ATOM 648 C C . PRO A 1 81 ? 20.323 12.278 -36.969 1.00 54.97 81 PRO A C 1
ATOM 650 O O . PRO A 1 81 ? 21.284 12.906 -37.415 1.00 54.97 81 PRO A O 1
ATOM 653 N N . PHE A 1 82 ? 19.970 11.083 -37.430 1.00 54.28 82 PHE A N 1
ATOM 654 C CA . PHE A 1 82 ? 20.193 10.757 -38.834 1.00 54.28 82 PHE A CA 1
ATOM 655 C C . PHE A 1 82 ? 19.169 11.513 -39.680 1.00 54.28 82 PHE A C 1
ATOM 657 O O . PHE A 1 82 ? 17.991 11.565 -39.255 1.00 54.28 82 PHE A O 1
#